Protein AF-A0A6P3XY26-F1 (afdb_monomer)

Secondary structure (DSSP, 8-state):
------------------TTHHHHHHHHHHHHHHHHHHHHHT-GGGT-GGG--HHHHHHHHHHHHHHTTS-HHHHHHHHHHHHHHHHHHHHHHHHHHHTT-S----

InterPro domains:
  IPR006578 MADF domain [PF10545] (36-98)
  IPR006578 MADF domain [PS51029] (35-106)
  IPR039353 Transcription factor Adf-1 [PTHR12243] (16-92)

Radius of gyration: 19.45 Å; Cα contacts (8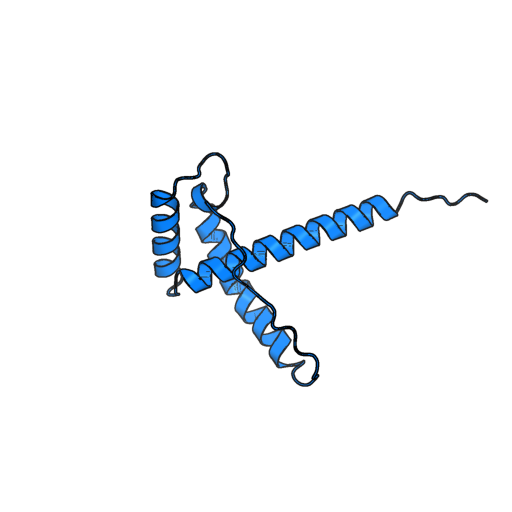 Å, |Δi|>4): 33; chains: 1; bounding box: 44×45×55 Å

pLDDT: mean 72.17, std 21.53, range [31.56, 95.88]

Structure (mmCIF, N/CA/C/O backbone):
data_AF-A0A6P3XY26-F1
#
_entry.id   AF-A0A6P3XY26-F1
#
loop_
_atom_site.group_PDB
_atom_site.id
_atom_site.type_symbol
_atom_site.label_atom_id
_atom_site.label_alt_id
_atom_site.label_comp_id
_atom_site.label_asym_id
_atom_site.label_entity_id
_atom_site.label_seq_id
_atom_site.pdbx_PDB_ins_code
_atom_site.Cartn_x
_atom_site.Cartn_y
_atom_site.Cartn_z
_atom_site.occupancy
_atom_site.B_iso_or_equiv
_atom_site.auth_seq_id
_atom_site.auth_comp_id
_atom_site.auth_asym_id
_atom_site.auth_atom_id
_atom_site.pdbx_PDB_model_num
ATOM 1 N N . MET A 1 1 ? -0.369 31.508 5.797 1.00 31.56 1 MET A N 1
ATOM 2 C CA . MET A 1 1 ? -0.597 30.814 4.514 1.00 31.56 1 MET A CA 1
ATOM 3 C C . MET A 1 1 ? 0.663 30.032 4.195 1.00 31.56 1 MET A C 1
ATOM 5 O O . MET A 1 1 ? 1.743 30.529 4.474 1.00 31.56 1 MET A O 1
ATOM 9 N N . SER A 1 2 ? 0.469 28.781 3.795 1.00 41.84 2 SER A N 1
ATOM 10 C CA . SER A 1 2 ? 1.417 27.664 3.734 1.00 41.84 2 SER A CA 1
ATOM 11 C C . SER A 1 2 ? 2.694 27.895 2.928 1.00 41.84 2 SER A C 1
ATOM 13 O O . SER A 1 2 ? 2.629 28.557 1.905 1.00 41.84 2 SER A O 1
ATOM 15 N N . GLU A 1 3 ? 3.784 27.233 3.340 1.00 34.34 3 GLU A N 1
ATOM 16 C CA . GLU A 1 3 ? 4.571 26.267 2.534 1.00 34.34 3 GLU A CA 1
ATOM 17 C C . GLU A 1 3 ? 5.708 25.703 3.414 1.00 34.34 3 GLU A C 1
ATOM 19 O O . GLU A 1 3 ? 6.603 26.417 3.847 1.00 34.34 3 GLU A O 1
ATOM 24 N N . HIS A 1 4 ? 5.550 24.504 3.983 1.00 38.91 4 HIS A N 1
ATOM 25 C CA . HIS A 1 4 ? 6.047 23.233 3.430 1.00 38.91 4 HIS A CA 1
ATOM 26 C C . HIS A 1 4 ? 7.510 23.281 2.955 1.00 38.91 4 HIS A C 1
ATOM 28 O O . HIS A 1 4 ? 7.775 23.588 1.803 1.00 38.91 4 HIS A O 1
ATOM 34 N N . ASN A 1 5 ? 8.440 22.899 3.838 1.00 38.59 5 ASN A N 1
ATOM 35 C CA . ASN A 1 5 ? 9.698 22.224 3.488 1.00 38.59 5 ASN A CA 1
ATOM 36 C C . ASN A 1 5 ? 10.306 21.566 4.741 1.00 38.59 5 ASN A C 1
ATOM 38 O O . ASN A 1 5 ? 11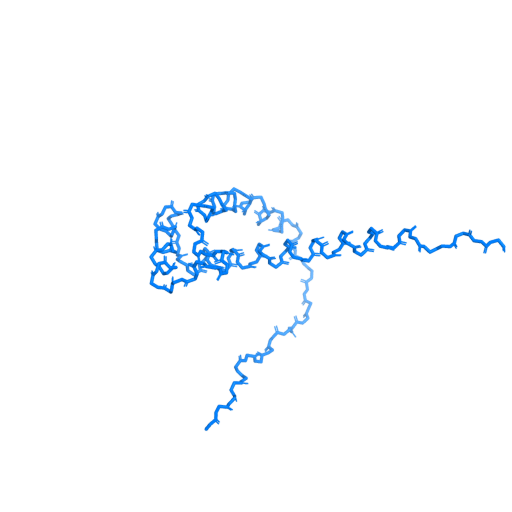.378 21.930 5.216 1.00 38.59 5 ASN A O 1
ATOM 42 N N . TYR A 1 6 ? 9.599 20.582 5.300 1.00 38.25 6 TYR A N 1
ATOM 43 C CA . TYR A 1 6 ? 10.234 19.610 6.188 1.00 38.25 6 TYR A CA 1
ATOM 44 C C . TYR A 1 6 ? 10.798 18.486 5.323 1.00 38.25 6 TYR A C 1
ATOM 46 O O . TYR A 1 6 ? 10.041 17.740 4.715 1.00 38.25 6 TYR A O 1
ATOM 54 N N . TYR A 1 7 ? 12.124 18.476 5.186 1.00 38.47 7 TYR A N 1
ATOM 55 C CA . TYR A 1 7 ? 13.044 17.347 5.390 1.00 38.47 7 TYR A CA 1
ATOM 56 C C . TYR A 1 7 ? 14.362 17.649 4.667 1.00 38.47 7 TYR A C 1
ATOM 58 O O . TYR A 1 7 ? 14.600 17.264 3.523 1.00 38.47 7 TYR A O 1
ATOM 66 N N . GLN A 1 8 ? 15.224 18.379 5.377 1.00 39.22 8 GLN A N 1
ATOM 67 C CA . GLN A 1 8 ? 16.639 18.509 5.063 1.00 39.22 8 GLN A CA 1
ATOM 68 C C . GLN A 1 8 ? 17.351 17.160 5.236 1.00 39.22 8 GLN A C 1
ATOM 70 O O . GLN A 1 8 ? 17.210 16.495 6.257 1.00 39.22 8 GLN A O 1
ATOM 75 N N . ASN A 1 9 ? 18.118 16.817 4.200 1.00 33.44 9 ASN A N 1
ATOM 76 C CA . ASN A 1 9 ? 19.449 16.212 4.207 1.00 33.44 9 ASN A CA 1
ATOM 77 C C . ASN A 1 9 ? 19.872 15.357 5.407 1.00 33.44 9 ASN A C 1
ATOM 79 O O . ASN A 1 9 ? 20.084 15.879 6.490 1.00 33.44 9 ASN A O 1
ATOM 83 N N . ASN A 1 10 ? 20.252 14.111 5.106 1.00 35.38 10 ASN A N 1
ATOM 84 C CA . ASN A 1 10 ? 21.500 13.521 5.595 1.00 35.38 10 ASN A CA 1
ATOM 85 C C . ASN A 1 10 ? 22.040 12.534 4.545 1.00 35.38 10 ASN A C 1
ATOM 87 O O . ASN A 1 10 ? 21.688 11.359 4.527 1.00 35.38 10 ASN A O 1
ATOM 91 N N . LYS A 1 11 ? 22.894 13.026 3.639 1.00 45.72 11 LYS A N 1
ATOM 92 C CA . LYS A 1 11 ? 23.813 12.198 2.847 1.00 45.72 11 LYS A CA 1
ATOM 93 C C . LYS A 1 11 ? 25.208 12.413 3.432 1.00 45.72 11 LYS A C 1
ATOM 95 O O . LYS A 1 11 ? 25.835 13.425 3.142 1.00 45.72 11 LYS A O 1
ATOM 100 N N . SER A 1 12 ? 25.650 11.484 4.276 1.00 49.66 12 SER A N 1
ATOM 101 C CA . SER A 1 12 ? 27.062 11.330 4.635 1.00 49.66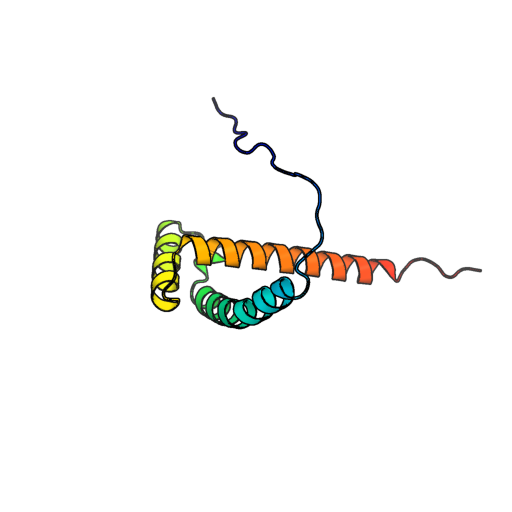 12 SER A CA 1
ATOM 102 C C . SER A 1 12 ? 27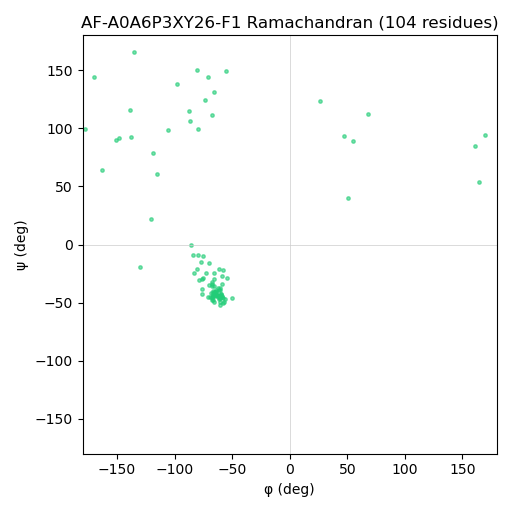.667 10.216 3.778 1.00 49.66 12 SER A C 1
ATOM 104 O O . SER A 1 12 ? 27.015 9.202 3.524 1.00 49.66 12 SER A O 1
ATOM 106 N N . SER A 1 13 ? 28.881 10.453 3.290 1.00 46.41 13 SER A N 1
ATOM 107 C CA . SER A 1 13 ? 29.681 9.562 2.446 1.00 46.41 13 SER A CA 1
ATOM 108 C C . SER A 1 13 ? 30.399 8.471 3.251 1.00 46.41 13 SER A C 1
ATOM 110 O O . SER A 1 13 ? 30.872 8.743 4.346 1.00 46.41 13 SER A O 1
ATOM 112 N N . HIS A 1 14 ? 30.605 7.325 2.584 1.00 37.88 14 HIS A N 1
ATOM 113 C CA . HIS A 1 14 ? 31.681 6.330 2.769 1.00 37.88 14 HIS A CA 1
ATOM 114 C C . HIS A 1 14 ? 31.709 5.497 4.070 1.00 37.88 14 HIS A C 1
ATOM 116 O O . HIS A 1 14 ? 32.082 5.987 5.127 1.00 37.88 14 HIS A O 1
ATOM 122 N N . ASN A 1 15 ? 31.456 4.186 3.973 1.00 36.97 15 ASN A N 1
ATOM 123 C CA . ASN A 1 15 ? 32.531 3.196 3.813 1.00 36.97 15 ASN A CA 1
ATOM 124 C C . ASN A 1 15 ? 31.982 1.797 3.490 1.00 36.97 15 ASN A C 1
ATOM 126 O O . ASN A 1 15 ? 30.904 1.410 3.929 1.00 36.97 15 ASN A O 1
ATOM 130 N N . SER A 1 16 ? 32.749 1.105 2.651 1.00 53.34 16 SER A N 1
ATOM 131 C CA . SER A 1 16 ? 32.626 -0.286 2.226 1.00 53.34 16 SER A CA 1
ATOM 132 C C . SER A 1 16 ? 33.058 -1.207 3.359 1.00 53.34 16 SER A C 1
ATOM 134 O O . SER A 1 16 ? 34.181 -1.053 3.814 1.00 53.34 16 SER A O 1
ATOM 136 N N . GLU A 1 17 ? 32.185 -2.129 3.760 1.00 46.62 17 GLU A N 1
ATOM 137 C CA . GLU A 1 17 ? 32.442 -3.398 4.463 1.00 46.62 17 GLU A CA 1
ATOM 138 C C . GLU A 1 17 ? 31.061 -3.909 4.898 1.00 46.62 17 GLU A C 1
ATOM 140 O O . GLU A 1 17 ? 30.535 -3.390 5.872 1.00 46.62 17 GLU A O 1
ATOM 145 N N . ASN A 1 18 ? 30.422 -4.775 4.089 1.00 40.69 18 ASN A N 1
ATOM 146 C CA . ASN A 1 18 ? 29.333 -5.723 4.434 1.00 40.69 18 ASN A CA 1
ATOM 147 C C . ASN A 1 18 ? 28.636 -6.237 3.150 1.00 40.69 18 ASN A C 1
ATOM 149 O O . ASN A 1 18 ? 27.417 -6.147 2.998 1.00 40.69 18 ASN A O 1
ATOM 153 N N . ASP A 1 19 ? 29.396 -6.776 2.190 1.00 44.78 19 ASP A N 1
ATOM 154 C CA . ASP A 1 19 ? 28.802 -7.390 0.988 1.00 44.78 19 ASP A CA 1
ATOM 155 C C . ASP A 1 19 ? 28.074 -8.721 1.294 1.00 44.78 19 ASP A C 1
ATOM 157 O O . ASP A 1 19 ? 27.227 -9.149 0.510 1.00 44.78 19 ASP A O 1
ATOM 161 N N . ASP A 1 20 ? 28.322 -9.331 2.461 1.00 44.47 20 ASP A N 1
ATOM 162 C CA . ASP A 1 20 ? 27.591 -10.511 2.959 1.00 44.47 20 ASP A CA 1
ATOM 163 C C . ASP A 1 20 ? 26.218 -10.158 3.576 1.00 44.47 20 ASP A C 1
ATOM 165 O O . ASP A 1 20 ? 25.257 -10.913 3.456 1.00 44.47 20 ASP A O 1
ATOM 169 N N . GLU A 1 21 ? 26.065 -8.967 4.166 1.00 49.00 21 GLU A N 1
ATOM 170 C CA . GLU A 1 21 ? 24.814 -8.546 4.829 1.00 49.00 21 GLU A CA 1
ATOM 171 C C . GLU A 1 21 ? 23.750 -8.050 3.825 1.00 49.00 21 GLU A C 1
ATOM 173 O O . GLU A 1 21 ? 22.544 -8.051 4.090 1.00 49.00 21 GLU A O 1
ATOM 178 N N . PHE A 1 22 ? 24.187 -7.649 2.627 1.00 48.09 22 PHE A N 1
ATOM 179 C CA . PHE A 1 22 ? 23.314 -7.124 1.576 1.00 48.09 22 PHE A CA 1
ATOM 180 C C . PHE A 1 22 ? 22.499 -8.217 0.861 1.00 48.09 22 PHE A C 1
ATOM 182 O O . PHE A 1 22 ? 21.388 -7.962 0.384 1.00 48.09 22 PHE A O 1
ATOM 189 N N . LEU A 1 23 ? 23.029 -9.442 0.787 1.00 45.84 23 LEU A N 1
ATOM 190 C CA . LEU A 1 23 ? 22.332 -10.601 0.218 1.00 45.84 23 LEU A CA 1
ATOM 191 C C . LEU A 1 23 ? 21.271 -11.149 1.177 1.00 45.84 23 LEU A C 1
ATOM 193 O O . LEU A 1 23 ? 20.165 -11.465 0.734 1.00 45.84 23 LEU A O 1
ATOM 197 N N . ASP A 1 24 ? 21.554 -11.158 2.479 1.00 47.66 24 ASP A N 1
ATOM 198 C CA . ASP A 1 24 ? 20.638 -11.671 3.502 1.00 47.66 24 ASP A CA 1
ATOM 199 C C . ASP A 1 24 ? 19.406 -10.764 3.679 1.00 47.66 24 ASP A C 1
ATOM 201 O O . ASP A 1 24 ? 18.268 -11.225 3.807 1.00 47.66 24 ASP A O 1
ATOM 205 N N . GLN A 1 25 ? 19.589 -9.447 3.534 1.00 49.78 25 GLN A N 1
ATOM 206 C CA . GLN A 1 25 ? 18.470 -8.511 3.420 1.00 49.78 25 GLN A CA 1
ATOM 207 C C . GLN A 1 25 ? 17.660 -8.716 2.140 1.00 49.78 25 GLN A C 1
ATOM 209 O O . GLN A 1 25 ? 16.469 -8.429 2.139 1.00 49.78 25 GLN A O 1
ATOM 214 N N . ARG A 1 26 ? 18.244 -9.180 1.033 1.00 54.44 26 ARG A N 1
ATOM 215 C CA . ARG A 1 26 ? 17.485 -9.373 -0.210 1.00 54.44 26 ARG A CA 1
ATOM 216 C C . ARG A 1 26 ? 16.605 -10.627 -0.142 1.00 54.44 26 ARG A C 1
ATOM 218 O O . ARG A 1 26 ? 15.440 -10.546 -0.508 1.00 54.44 26 ARG A O 1
ATOM 225 N N . ILE A 1 27 ? 17.133 -11.730 0.391 1.00 51.09 27 ILE A N 1
ATOM 226 C CA . ILE A 1 27 ? 16.444 -13.031 0.448 1.00 51.09 27 ILE A CA 1
ATOM 227 C C . ILE A 1 27 ? 15.285 -13.012 1.457 1.00 51.09 27 ILE A C 1
ATOM 229 O O . ILE A 1 27 ? 14.176 -13.405 1.111 1.00 51.09 27 ILE A O 1
ATOM 233 N N . ASN A 1 28 ? 15.488 -12.466 2.664 1.00 55.31 28 ASN A N 1
ATOM 234 C CA . ASN A 1 28 ? 14.418 -12.365 3.673 1.00 55.31 28 ASN A CA 1
ATOM 235 C C . ASN A 1 28 ? 13.280 -11.419 3.258 1.00 55.31 28 ASN A C 1
ATOM 237 O O . ASN A 1 28 ? 12.149 -11.528 3.729 1.00 55.31 28 ASN A O 1
ATOM 241 N N . ASN A 1 29 ? 13.575 -10.466 2.376 1.00 63.94 29 ASN A N 1
ATOM 242 C CA . ASN A 1 29 ? 12.588 -9.505 1.918 1.00 63.94 29 ASN A CA 1
ATOM 243 C C . ASN A 1 29 ? 11.703 -10.033 0.783 1.00 63.94 29 ASN A C 1
ATOM 245 O O . ASN A 1 29 ? 10.597 -9.525 0.638 1.00 63.94 29 ASN A O 1
ATOM 249 N N . ASP A 1 30 ? 12.147 -11.016 -0.005 1.00 76.38 30 ASP A N 1
ATOM 250 C CA . ASP A 1 30 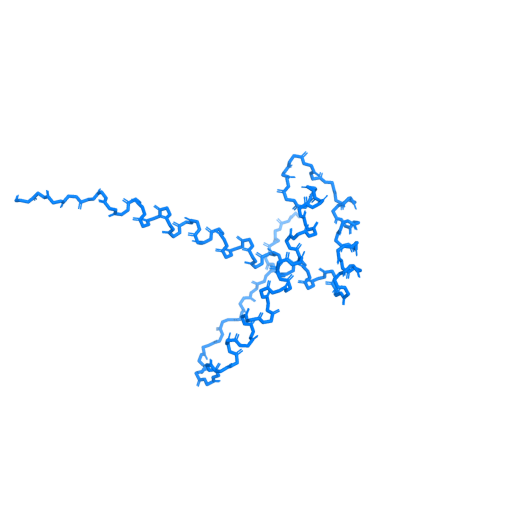? 11.368 -11.502 -1.150 1.00 76.38 30 ASP A CA 1
ATOM 251 C C . ASP A 1 30 ? 10.098 -12.239 -0.690 1.00 76.38 30 ASP A C 1
ATOM 253 O O . ASP A 1 30 ? 9.015 -11.976 -1.215 1.00 76.38 30 ASP A O 1
ATOM 257 N N . ASP A 1 31 ? 10.181 -13.076 0.349 1.00 85.25 31 ASP A N 1
ATOM 258 C CA . ASP A 1 31 ? 9.002 -13.748 0.917 1.00 85.25 31 ASP A CA 1
ATOM 259 C C . ASP A 1 31 ? 8.045 -12.744 1.574 1.00 85.25 31 ASP A C 1
ATOM 261 O O . ASP A 1 31 ? 6.836 -12.765 1.320 1.00 85.25 31 ASP A O 1
ATOM 265 N N . PHE A 1 32 ? 8.587 -11.797 2.348 1.00 88.69 32 PHE A N 1
ATOM 266 C CA . PHE A 1 32 ? 7.809 -10.710 2.941 1.00 88.69 32 PHE A CA 1
ATOM 267 C C . PHE A 1 32 ? 7.085 -9.880 1.870 1.00 88.69 32 PHE A C 1
ATOM 269 O O . PHE A 1 32 ? 5.891 -9.598 1.987 1.00 88.69 32 PHE A O 1
ATOM 276 N N . ASP A 1 33 ? 7.785 -9.522 0.795 1.00 90.69 33 ASP A N 1
ATOM 277 C CA . ASP A 1 33 ? 7.246 -8.737 -0.312 1.00 90.69 33 ASP A CA 1
ATOM 278 C C . ASP A 1 33 ? 6.159 -9.477 -1.073 1.00 90.69 33 ASP A C 1
ATOM 280 O O . ASP A 1 33 ? 5.149 -8.877 -1.449 1.00 90.69 33 ASP A O 1
ATOM 284 N N . MET A 1 34 ? 6.343 -10.774 -1.300 1.00 91.19 34 MET A N 1
ATOM 285 C CA . MET A 1 34 ? 5.374 -11.601 -2.007 1.00 91.19 34 MET A CA 1
ATOM 286 C C . MET A 1 34 ? 4.073 -11.723 -1.218 1.00 91.19 34 MET A C 1
ATOM 288 O O . MET A 1 34 ? 2.991 -11.555 -1.798 1.00 91.19 34 MET A O 1
ATOM 292 N N . VAL A 1 35 ? 4.154 -11.936 0.099 1.00 92.94 35 VAL A N 1
ATOM 293 C CA . VAL A 1 35 ? 2.968 -11.952 0.966 1.00 92.94 35 VAL A CA 1
ATOM 294 C C . VAL A 1 35 ? 2.330 -10.561 1.002 1.00 92.94 35 VAL A C 1
ATOM 296 O O . VAL A 1 35 ? 1.146 -10.430 0.686 1.00 92.94 35 VAL A O 1
ATOM 299 N N . LEU A 1 36 ? 3.110 -9.503 1.241 1.00 94.31 36 LEU A N 1
ATOM 300 C CA . LEU A 1 36 ? 2.619 -8.122 1.283 1.00 94.31 36 LEU A CA 1
ATOM 301 C C . LEU A 1 36 ? 1.893 -7.719 -0.011 1.00 94.31 36 LEU A C 1
ATOM 303 O O . LEU A 1 36 ? 0.791 -7.169 0.028 1.00 94.31 36 LEU A O 1
ATOM 307 N N . LEU A 1 37 ? 2.473 -8.014 -1.177 1.00 93.38 37 LEU A N 1
ATOM 308 C CA . LEU A 1 37 ? 1.858 -7.731 -2.476 1.00 93.38 37 LEU A CA 1
ATOM 309 C C . LEU A 1 37 ? 0.585 -8.551 -2.698 1.00 93.38 37 LEU A C 1
ATOM 311 O O . LEU A 1 37 ? -0.364 -8.049 -3.306 1.00 93.38 37 LEU A O 1
ATOM 315 N N . THR A 1 38 ? 0.549 -9.794 -2.221 1.00 93.88 38 THR A N 1
ATOM 316 C CA . THR A 1 38 ? -0.637 -10.657 -2.309 1.00 93.88 38 THR A CA 1
ATOM 3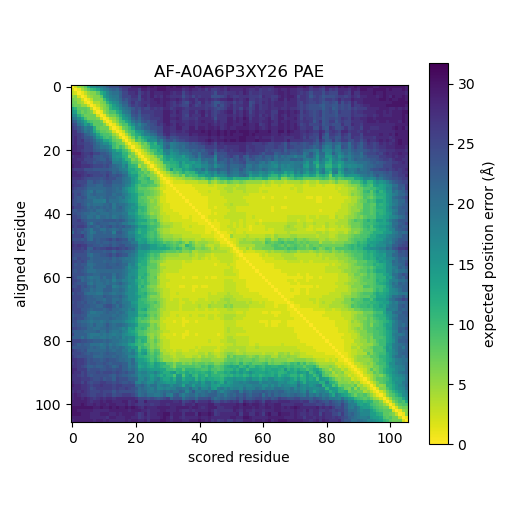17 C C . THR A 1 38 ? -1.787 -10.099 -1.480 1.00 93.88 38 THR A C 1
ATOM 319 O O . THR A 1 38 ? -2.917 -10.048 -1.966 1.00 93.88 38 THR A O 1
ATOM 322 N N . LEU A 1 39 ? -1.505 -9.597 -0.278 1.00 94.44 39 LEU A N 1
ATOM 323 C CA . LEU A 1 39 ? -2.507 -8.950 0.562 1.00 94.44 39 LEU A CA 1
ATOM 324 C C . LEU A 1 39 ? -2.986 -7.629 -0.044 1.00 94.44 39 LEU A C 1
ATOM 326 O O . LEU A 1 39 ? -4.186 -7.425 -0.203 1.00 94.44 39 LEU A O 1
ATOM 330 N N . ILE A 1 40 ? -2.075 -6.762 -0.493 1.00 93.88 40 ILE A N 1
ATOM 331 C CA . ILE A 1 40 ? -2.429 -5.462 -1.091 1.00 93.88 40 ILE A CA 1
ATOM 332 C C . ILE A 1 40 ? -3.324 -5.615 -2.328 1.00 93.88 40 ILE A C 1
ATOM 334 O O . ILE A 1 40 ? -4.214 -4.790 -2.540 1.00 93.88 40 ILE A O 1
ATOM 338 N N . LYS A 1 41 ? -3.147 -6.674 -3.130 1.00 92.81 41 LYS A N 1
ATOM 339 C CA . LYS A 1 41 ? -4.021 -6.965 -4.283 1.00 92.81 41 LYS A CA 1
ATOM 340 C C . LYS A 1 41 ? -5.494 -7.145 -3.896 1.00 92.81 41 LYS A C 1
ATOM 342 O O . LYS A 1 41 ? -6.361 -6.867 -4.719 1.00 92.81 41 LYS A O 1
ATOM 347 N N . GLN A 1 42 ? -5.783 -7.565 -2.665 1.00 93.44 42 GLN A N 1
ATOM 348 C CA . GLN A 1 42 ? -7.150 -7.717 -2.153 1.00 93.44 42 GLN A CA 1
ATOM 349 C C . GLN A 1 42 ? -7.793 -6.373 -1.779 1.00 93.44 42 GLN A C 1
ATOM 351 O O . GLN A 1 42 ? -9.015 -6.280 -1.670 1.00 93.44 42 GLN A O 1
ATOM 356 N N . TYR A 1 43 ? -6.991 -5.308 -1.657 1.00 92.81 43 TYR A N 1
ATOM 357 C CA . TYR A 1 43 ? -7.428 -3.971 -1.261 1.00 92.81 43 TYR A CA 1
ATOM 358 C C . TYR A 1 43 ? -7.160 -2.934 -2.369 1.00 92.81 43 TYR A C 1
ATOM 360 O O . TYR A 1 43 ? -6.225 -2.134 -2.268 1.00 92.81 43 TYR A O 1
ATOM 368 N N . PRO A 1 44 ? -8.007 -2.862 -3.420 1.00 90.19 44 PRO A N 1
ATOM 369 C CA . PRO A 1 44 ? -7.851 -1.894 -4.507 1.00 90.19 44 PRO A CA 1
ATOM 370 C C . PRO A 1 44 ? -7.755 -0.436 -4.054 1.00 90.19 44 PRO A C 1
ATOM 372 O O . PRO A 1 44 ? -7.089 0.356 -4.709 1.00 90.19 44 PRO A O 1
ATOM 375 N N . CYS A 1 45 ? -8.362 -0.073 -2.919 1.00 90.94 45 CYS A N 1
ATOM 376 C CA . CYS A 1 45 ? -8.275 1.275 -2.349 1.00 90.94 45 CYS A CA 1
ATOM 377 C C . CYS A 1 45 ? -6.835 1.740 -2.061 1.00 90.94 45 CYS A C 1
ATOM 379 O O . CYS A 1 45 ? -6.601 2.943 -1.998 1.00 90.94 45 CYS A O 1
ATOM 381 N N . ILE A 1 46 ? -5.875 0.817 -1.917 1.00 90.75 46 ILE A N 1
ATOM 382 C CA . ILE A 1 46 ? -4.460 1.125 -1.663 1.00 90.75 46 ILE A CA 1
ATOM 383 C C . ILE A 1 46 ? -3.736 1.604 -2.931 1.00 90.75 46 ILE A C 1
ATOM 385 O O . ILE A 1 46 ? -2.763 2.355 -2.843 1.00 90.75 46 ILE A O 1
ATOM 389 N N . TYR A 1 47 ? -4.152 1.152 -4.118 1.00 88.69 47 TYR A N 1
ATOM 390 C CA . TYR A 1 47 ? -3.389 1.366 -5.352 1.00 88.69 47 TYR A CA 1
ATOM 391 C C . TYR A 1 47 ? -4.177 1.936 -6.526 1.00 88.69 47 TYR A C 1
ATOM 393 O O . TYR A 1 47 ? -3.551 2.448 -7.456 1.00 88.69 47 TYR A O 1
ATOM 401 N N . ASP A 1 48 ? -5.502 1.824 -6.508 1.00 87.06 48 ASP A N 1
ATOM 402 C CA . ASP A 1 48 ? -6.386 2.323 -7.552 1.00 87.06 48 ASP A CA 1
ATOM 403 C C . ASP A 1 48 ? -6.744 3.790 -7.260 1.00 87.06 48 ASP A C 1
ATOM 405 O O . ASP A 1 48 ? -7.426 4.066 -6.264 1.00 87.06 48 ASP A O 1
ATOM 409 N N . PRO A 1 49 ? -6.322 4.742 -8.115 1.00 82.88 49 PRO A N 1
ATOM 410 C CA . PRO A 1 49 ? -6.612 6.159 -7.918 1.00 82.88 49 PRO A CA 1
ATOM 411 C C . PRO A 1 49 ? -8.116 6.470 -7.929 1.00 82.88 49 PRO A C 1
ATOM 413 O O . PRO A 1 49 ? -8.530 7.476 -7.360 1.00 82.88 49 PRO A O 1
ATOM 416 N N . ASN A 1 50 ? -8.949 5.605 -8.518 1.00 83.75 50 ASN A N 1
ATOM 417 C CA . ASN A 1 50 ? -10.398 5.806 -8.595 1.00 83.75 50 ASN A CA 1
ATOM 418 C C . ASN A 1 50 ? -11.145 5.331 -7.339 1.00 83.75 50 ASN A C 1
ATOM 420 O O . ASN A 1 50 ? -12.344 5.569 -7.207 1.00 83.75 50 ASN A O 1
ATOM 424 N N . LYS A 1 51 ? -10.464 4.632 -6.421 1.00 80.44 51 LYS A N 1
ATOM 425 C CA . LYS A 1 51 ? -11.061 4.026 -5.216 1.00 80.44 51 LYS A CA 1
ATOM 426 C C . LYS A 1 51 ? -10.447 4.559 -3.922 1.00 80.44 51 LYS A C 1
ATOM 428 O O . LYS A 1 51 ? -10.523 3.898 -2.884 1.00 80.44 51 LYS A O 1
ATOM 433 N N . LEU A 1 52 ? -9.846 5.746 -3.979 1.00 81.12 52 LEU A N 1
ATOM 434 C CA . LEU A 1 52 ? -9.207 6.384 -2.834 1.00 81.12 52 LEU A CA 1
ATOM 435 C C . LEU A 1 52 ? -10.257 6.789 -1.795 1.00 81.12 52 LEU A C 1
ATOM 437 O O . LEU A 1 52 ? -11.062 7.694 -2.002 1.00 81.12 52 LEU A O 1
ATOM 441 N N . ASN A 1 53 ? -10.232 6.111 -0.654 1.00 89.88 53 ASN A N 1
ATOM 442 C CA . ASN A 1 53 ? -11.000 6.467 0.530 1.00 89.88 53 ASN A CA 1
ATOM 443 C C . ASN A 1 53 ? -10.092 6.263 1.746 1.00 89.88 53 ASN A C 1
ATOM 445 O O . ASN A 1 53 ? -9.676 5.138 2.014 1.00 89.88 53 ASN A O 1
ATOM 449 N N . GLN A 1 54 ? -9.779 7.349 2.458 1.00 88.31 54 GLN A N 1
ATOM 450 C CA . GLN A 1 54 ? -8.788 7.350 3.539 1.00 88.31 54 GLN A CA 1
ATOM 451 C C . GLN A 1 54 ? -9.149 6.400 4.686 1.00 88.31 54 GLN A C 1
ATOM 453 O O . GLN A 1 54 ? -8.284 5.682 5.179 1.00 88.31 54 GLN A O 1
ATOM 458 N N . GLU A 1 55 ? -10.425 6.315 5.063 1.00 91.12 55 GLU A N 1
ATOM 459 C CA . GLU A 1 55 ? -10.872 5.399 6.118 1.00 91.12 55 GLU A CA 1
ATOM 460 C C . GLU A 1 55 ? -10.669 3.939 5.703 1.00 91.12 55 GLU A C 1
ATOM 462 O O . GLU A 1 55 ? -10.128 3.135 6.463 1.00 91.12 55 GLU A O 1
ATOM 467 N N . LYS A 1 56 ? -11.027 3.604 4.457 1.00 90.12 56 LYS A N 1
ATOM 468 C CA . LYS A 1 56 ? -10.832 2.254 3.906 1.00 90.12 56 LYS A CA 1
ATOM 469 C C . LYS A 1 56 ? -9.359 1.907 3.725 1.00 90.12 56 LYS A C 1
ATOM 471 O O . LYS A 1 56 ? -8.997 0.747 3.877 1.00 90.12 56 LYS A O 1
ATOM 476 N N . ILE A 1 57 ? -8.522 2.887 3.391 1.00 91.81 57 ILE A N 1
ATOM 477 C CA . ILE A 1 57 ? -7.071 2.714 3.272 1.00 9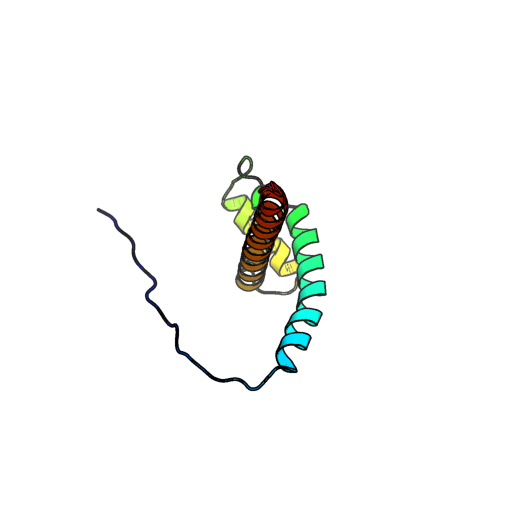1.81 57 ILE A CA 1
ATOM 478 C C . ILE A 1 57 ? -6.467 2.420 4.646 1.00 91.81 57 ILE A C 1
ATOM 480 O O . ILE A 1 57 ? -5.718 1.456 4.782 1.00 91.81 57 ILE A O 1
ATOM 484 N N . ASN A 1 58 ? -6.826 3.196 5.670 1.00 93.06 58 ASN A N 1
ATOM 485 C CA . ASN A 1 58 ? -6.343 2.981 7.035 1.00 93.06 58 ASN A CA 1
ATOM 486 C C . ASN A 1 58 ? -6.774 1.612 7.571 1.00 93.06 58 ASN A C 1
ATOM 488 O O . ASN A 1 58 ? -5.957 0.884 8.130 1.00 93.06 58 ASN A O 1
ATOM 492 N N . LEU A 1 59 ? -8.035 1.228 7.348 1.00 94.69 59 LEU A N 1
ATOM 493 C CA . LEU A 1 59 ? -8.535 -0.091 7.731 1.00 94.69 59 LEU A CA 1
ATOM 494 C C . LEU A 1 59 ? -7.799 -1.218 6.995 1.00 94.69 59 LEU A C 1
ATOM 496 O O . LEU A 1 59 ? -7.387 -2.187 7.624 1.00 94.69 59 LEU A O 1
ATOM 500 N N . ALA A 1 60 ? -7.585 -1.077 5.685 1.00 95.00 60 ALA A N 1
ATOM 501 C CA . ALA A 1 60 ? -6.853 -2.064 4.897 1.00 95.00 60 ALA A CA 1
ATOM 502 C C . ALA A 1 60 ? -5.413 -2.241 5.401 1.00 95.00 60 ALA A C 1
ATOM 504 O O . ALA A 1 60 ? -4.960 -3.369 5.572 1.00 95.00 60 ALA A O 1
ATOM 505 N N . TRP A 1 61 ? -4.711 -1.147 5.707 1.00 95.50 61 TRP A N 1
ATOM 506 C CA . TRP A 1 61 ? -3.363 -1.220 6.272 1.00 95.50 61 TRP A CA 1
ATOM 507 C C . TRP A 1 61 ? -3.328 -1.871 7.653 1.00 95.50 61 TRP A C 1
ATOM 509 O O . TRP A 1 61 ? -2.426 -2.664 7.911 1.00 95.50 61 TRP A O 1
ATOM 519 N N . ASN A 1 62 ? -4.310 -1.589 8.512 1.00 95.88 62 ASN A N 1
ATOM 520 C CA . ASN A 1 62 ? -4.435 -2.273 9.798 1.00 95.88 62 ASN A CA 1
ATOM 521 C C . ASN A 1 62 ? -4.639 -3.782 9.606 1.00 95.88 62 ASN A C 1
ATOM 523 O O . ASN A 1 62 ? -3.922 -4.568 10.219 1.00 95.88 62 ASN A O 1
ATOM 527 N N . ASN A 1 63 ? -5.539 -4.199 8.714 1.00 94.94 63 ASN A N 1
ATOM 528 C CA . ASN A 1 63 ? -5.768 -5.621 8.442 1.00 94.94 63 ASN A CA 1
ATOM 529 C C . ASN A 1 63 ? -4.503 -6.318 7.921 1.00 94.94 63 ASN A C 1
ATOM 531 O O . ASN A 1 63 ? -4.130 -7.371 8.427 1.00 94.94 63 ASN A O 1
ATOM 535 N N . ILE A 1 64 ? -3.802 -5.696 6.968 1.00 94.69 64 ILE A N 1
ATOM 536 C CA . ILE A 1 64 ? -2.533 -6.213 6.435 1.00 94.69 64 ILE A CA 1
ATOM 537 C C . ILE A 1 64 ? -1.493 -6.345 7.550 1.00 94.69 64 ILE A C 1
ATOM 539 O O . ILE A 1 64 ? -0.797 -7.348 7.614 1.00 94.69 64 ILE A O 1
ATOM 543 N N . SER A 1 65 ? -1.397 -5.358 8.443 1.00 94.69 65 SER A N 1
ATOM 544 C CA . SER A 1 65 ? -0.442 -5.385 9.556 1.00 94.69 65 SER A CA 1
ATOM 545 C C . SER A 1 65 ? -0.689 -6.557 10.512 1.00 94.69 65 SER A C 1
ATOM 547 O O . SER A 1 65 ? 0.253 -7.227 10.928 1.00 94.69 65 SER A O 1
ATOM 549 N N . VAL A 1 66 ? -1.962 -6.868 10.781 1.00 95.31 66 VAL A N 1
ATOM 550 C CA . VAL A 1 66 ? -2.366 -8.012 11.606 1.00 95.31 66 VAL A CA 1
ATOM 551 C C . VAL A 1 66 ? -2.036 -9.332 10.913 1.00 95.31 66 VAL A C 1
ATOM 553 O O . VAL A 1 66 ? -1.477 -10.220 11.547 1.00 95.31 66 VAL A O 1
ATOM 556 N N . GLU A 1 67 ? -2.329 -9.460 9.617 1.00 92.62 67 GLU A N 1
ATOM 557 C CA . GLU A 1 67 ? -2.029 -10.680 8.855 1.00 92.62 67 GLU A CA 1
ATOM 558 C C . GLU A 1 67 ? -0.524 -10.919 8.671 1.00 92.62 67 GLU A C 1
ATOM 560 O O . GLU A 1 67 ? -0.072 -12.060 8.719 1.00 92.62 67 GLU A O 1
ATOM 565 N N . MET A 1 68 ? 0.261 -9.852 8.510 1.00 89.75 68 MET A N 1
ATOM 566 C CA . MET A 1 68 ? 1.724 -9.915 8.402 1.00 89.75 68 MET A CA 1
ATOM 567 C C . MET A 1 68 ? 2.418 -10.060 9.764 1.00 89.75 68 MET A C 1
ATOM 569 O O . MET A 1 68 ? 3.628 -10.264 9.799 1.00 89.75 68 MET A O 1
ATOM 573 N N . ASN A 1 69 ? 1.678 -9.926 10.872 1.00 92.62 69 ASN A N 1
ATOM 574 C CA . ASN A 1 69 ? 2.216 -9.816 12.229 1.00 92.62 69 ASN A CA 1
ATOM 575 C C . ASN A 1 69 ? 3.320 -8.744 12.349 1.00 92.62 69 ASN A C 1
ATOM 577 O O . ASN A 1 69 ? 4.331 -8.928 13.023 1.00 92.62 69 ASN A O 1
ATOM 581 N N . GLU A 1 70 ? 3.119 -7.614 11.674 1.00 92.38 70 GLU A N 1
ATOM 582 C CA . GLU A 1 70 ? 4.091 -6.528 11.578 1.00 92.38 70 GLU A CA 1
ATOM 583 C C . GLU A 1 70 ? 3.438 -5.167 11.775 1.00 92.38 70 GLU A C 1
ATOM 585 O O . GLU A 1 70 ? 2.220 -5.016 11.719 1.00 92.38 70 GLU A O 1
ATOM 590 N N . LYS A 1 71 ? 4.243 -4.125 11.995 1.00 93.81 71 LYS A N 1
ATOM 591 C CA . LYS A 1 71 ? 3.695 -2.767 12.137 1.00 93.81 71 LYS A CA 1
ATOM 592 C C . LYS A 1 71 ? 3.189 -2.231 10.797 1.00 93.81 71 LYS A C 1
ATOM 594 O O . LYS A 1 71 ? 3.833 -2.390 9.758 1.00 93.81 71 LYS A O 1
ATOM 599 N N . VAL A 1 72 ? 2.091 -1.472 10.846 1.00 94.44 72 VAL A N 1
ATOM 600 C CA . VAL A 1 72 ? 1.536 -0.748 9.686 1.00 94.44 72 VAL A CA 1
ATOM 601 C C . VAL A 1 72 ? 2.610 0.071 8.964 1.00 94.44 72 VAL A C 1
ATOM 603 O O . VAL A 1 72 ? 2.728 0.003 7.742 1.00 94.44 72 VAL A O 1
ATOM 606 N N . GLU A 1 73 ? 3.432 0.805 9.717 1.00 93.88 73 GLU A N 1
ATOM 607 C CA . GLU A 1 73 ? 4.494 1.656 9.169 1.00 93.88 73 GLU A CA 1
ATOM 608 C C . GLU A 1 73 ? 5.533 0.863 8.362 1.00 93.88 73 GLU A C 1
ATOM 610 O O . GLU A 1 73 ? 5.988 1.335 7.319 1.00 93.88 73 GLU A O 1
ATOM 615 N N . GLN A 1 74 ? 5.867 -0.358 8.799 1.00 91.62 74 GLN A N 1
ATOM 616 C CA . GLN A 1 74 ? 6.818 -1.234 8.106 1.00 91.62 74 GLN A CA 1
ATOM 617 C C . GLN A 1 74 ? 6.234 -1.731 6.781 1.00 91.62 74 GLN A C 1
ATOM 619 O O . GLN A 1 74 ? 6.881 -1.635 5.736 1.00 91.62 74 GLN A O 1
ATOM 624 N N . CYS A 1 75 ? 4.968 -2.160 6.793 1.00 92.94 75 CYS A N 1
ATOM 625 C CA . CYS A 1 75 ? 4.248 -2.575 5.587 1.00 92.94 75 CYS A CA 1
ATOM 626 C C . CYS A 1 75 ? 4.156 -1.427 4.563 1.00 92.94 75 CYS A C 1
ATOM 628 O O . CYS A 1 75 ? 4.389 -1.618 3.366 1.00 92.94 75 CYS A O 1
ATOM 630 N N . GLN A 1 76 ? 3.864 -0.211 5.033 1.00 93.94 76 GLN A N 1
ATOM 631 C CA . GLN A 1 76 ? 3.770 0.981 4.190 1.00 93.94 76 GLN A CA 1
ATOM 632 C C . GLN A 1 76 ? 5.124 1.398 3.602 1.00 93.94 76 GLN A C 1
ATOM 634 O O . GLN A 1 76 ? 5.205 1.692 2.404 1.00 93.94 76 GLN A O 1
ATOM 639 N N . ASP A 1 77 ? 6.189 1.432 4.411 1.00 92.38 77 ASP A N 1
ATOM 640 C CA . ASP A 1 77 ? 7.537 1.764 3.938 1.00 92.38 77 ASP A CA 1
ATOM 641 C C . ASP A 1 77 ? 8.029 0.747 2.905 1.00 92.38 77 ASP A C 1
ATOM 643 O O . ASP A 1 77 ? 8.506 1.137 1.833 1.00 92.38 77 ASP A O 1
ATOM 647 N N . ARG A 1 78 ? 7.832 -0.549 3.172 1.00 92.12 78 ARG A N 1
ATOM 648 C CA . ARG A 1 78 ? 8.206 -1.609 2.236 1.00 92.12 78 ARG A CA 1
ATOM 649 C C . ARG A 1 78 ? 7.467 -1.477 0.911 1.00 92.12 78 ARG A C 1
ATOM 651 O O . ARG A 1 78 ? 8.096 -1.431 -0.148 1.00 92.12 78 ARG A O 1
ATOM 658 N N . TYR A 1 79 ? 6.146 -1.319 0.947 1.00 92.56 79 TYR A N 1
ATOM 659 C CA . TYR A 1 79 ? 5.355 -1.159 -0.271 1.00 92.56 79 TYR A CA 1
ATOM 660 C C . TYR A 1 79 ? 5.732 0.102 -1.064 1.00 92.56 79 TYR A C 1
ATOM 662 O O . TYR A 1 79 ? 5.795 0.084 -2.299 1.00 92.56 79 TYR A O 1
ATOM 670 N N . ARG A 1 80 ? 6.050 1.201 -0.372 1.00 90.62 80 ARG A N 1
ATOM 671 C CA . ARG A 1 80 ? 6.571 2.418 -1.004 1.00 90.62 80 ARG A CA 1
ATOM 672 C C . ARG A 1 80 ? 7.895 2.148 -1.722 1.00 90.62 80 ARG A C 1
ATOM 674 O O . ARG A 1 80 ? 8.043 2.561 -2.875 1.00 90.62 80 ARG A O 1
ATOM 681 N N . LYS A 1 81 ? 8.835 1.443 -1.084 1.00 88.56 81 LYS A N 1
ATOM 682 C CA . LYS A 1 81 ? 10.116 1.046 -1.695 1.00 88.56 81 LYS A CA 1
ATOM 683 C C . LYS A 1 81 ? 9.900 0.156 -2.922 1.00 88.56 81 LYS A C 1
ATOM 685 O O . LYS A 1 81 ? 10.484 0.439 -3.968 1.00 88.56 81 LYS A O 1
ATOM 690 N N . LEU A 1 82 ? 8.997 -0.825 -2.844 1.00 88.25 82 LEU A N 1
ATOM 691 C CA . LEU A 1 82 ? 8.617 -1.680 -3.976 1.00 88.25 82 LEU A CA 1
ATOM 692 C C . LEU A 1 82 ? 8.110 -0.858 -5.165 1.00 88.25 82 LEU A C 1
ATOM 694 O O . LEU A 1 82 ? 8.607 -0.998 -6.283 1.00 88.25 82 LEU A O 1
ATOM 698 N N . ARG A 1 83 ? 7.176 0.072 -4.935 1.00 87.88 83 ARG A N 1
ATOM 699 C CA . ARG A 1 83 ? 6.673 0.959 -5.997 1.00 87.88 83 ARG A CA 1
ATOM 700 C C . ARG A 1 83 ? 7.777 1.784 -6.643 1.00 87.88 83 ARG A C 1
ATOM 702 O O . ARG A 1 83 ? 7.812 1.904 -7.869 1.00 87.88 83 ARG A O 1
ATOM 709 N N . GLN A 1 84 ? 8.673 2.353 -5.840 1.00 85.81 84 GLN A N 1
ATOM 710 C CA . GLN A 1 84 ? 9.798 3.136 -6.349 1.00 85.81 84 GLN A CA 1
ATOM 711 C C . GLN A 1 84 ? 10.750 2.277 -7.186 1.00 85.81 84 GLN A C 1
ATOM 713 O O . GLN A 1 84 ? 11.170 2.709 -8.260 1.00 85.81 84 GLN A O 1
ATOM 718 N N . TYR A 1 85 ? 11.060 1.064 -6.722 1.00 82.31 85 TYR A N 1
ATOM 719 C CA . TYR A 1 85 ? 11.907 0.115 -7.436 1.00 82.31 85 TYR A CA 1
ATOM 720 C C . TYR A 1 85 ? 11.310 -0.256 -8.798 1.00 82.31 85 TYR A C 1
ATOM 722 O O . TYR A 1 85 ? 11.962 -0.058 -9.823 1.00 82.31 85 TYR A O 1
ATOM 730 N N . PHE A 1 86 ? 10.044 -0.684 -8.839 1.00 79.44 86 PHE A N 1
ATOM 731 C CA . PHE A 1 86 ? 9.392 -1.072 -10.094 1.00 79.44 86 PHE A CA 1
ATOM 732 C C . PHE A 1 86 ? 9.173 0.102 -11.052 1.00 79.44 86 PHE A C 1
ATOM 734 O O . PHE A 1 86 ? 9.269 -0.079 -12.264 1.00 79.44 86 PHE A O 1
ATOM 741 N N . SER A 1 87 ? 8.944 1.315 -10.542 1.00 76.88 87 SER A N 1
ATOM 742 C CA . SER A 1 87 ? 8.843 2.516 -11.384 1.00 76.88 87 SER A CA 1
ATOM 743 C C . SER A 1 87 ? 10.180 2.837 -12.060 1.00 76.88 87 SER A C 1
ATOM 745 O O . SER A 1 87 ? 10.224 3.115 -13.257 1.00 76.88 87 SER A O 1
ATOM 747 N N . LYS A 1 88 ? 11.292 2.742 -11.317 1.00 72.62 88 LYS A N 1
ATOM 748 C CA . LYS A 1 88 ? 12.644 2.925 -11.868 1.00 72.62 88 LYS A CA 1
ATOM 749 C C . LYS A 1 88 ? 13.013 1.816 -12.849 1.00 72.62 88 LYS A C 1
ATOM 751 O O . LYS A 1 88 ? 13.580 2.111 -13.897 1.00 72.62 88 LYS A O 1
ATOM 756 N N . GLU A 1 89 ? 12.674 0.567 -12.538 1.00 72.50 89 GLU A N 1
ATOM 757 C CA . GLU A 1 89 ? 12.919 -0.579 -13.419 1.00 72.50 89 GLU A CA 1
ATOM 758 C C . GLU A 1 89 ? 12.134 -0.457 -14.729 1.00 72.50 89 GLU A C 1
ATOM 760 O O . GLU A 1 89 ? 12.700 -0.659 -15.803 1.00 72.50 89 GLU A O 1
ATOM 765 N N . ARG A 1 90 ? 10.857 -0.056 -14.662 1.00 69.25 90 ARG A N 1
ATOM 766 C CA . ARG A 1 90 ? 10.039 0.235 -15.844 1.00 69.25 90 ARG A CA 1
ATOM 767 C C . ARG A 1 90 ? 10.687 1.319 -16.704 1.00 69.25 90 ARG A C 1
ATOM 769 O O . ARG A 1 90 ? 10.906 1.086 -17.888 1.00 69.25 90 ARG A O 1
ATOM 776 N N . ASN A 1 91 ? 11.069 2.445 -16.103 1.00 66.19 91 ASN A N 1
ATOM 777 C CA . ASN A 1 91 ? 11.729 3.531 -16.828 1.00 66.19 91 ASN A CA 1
ATOM 778 C C . ASN A 1 91 ? 13.052 3.062 -17.451 1.00 66.19 91 ASN A C 1
ATOM 780 O O . ASN A 1 91 ? 13.311 3.345 -18.615 1.00 66.19 91 ASN A O 1
ATOM 784 N N . ARG A 1 92 ? 13.874 2.287 -16.727 1.00 67.69 92 ARG A N 1
ATOM 785 C CA . ARG A 1 92 ? 15.129 1.731 -17.260 1.00 67.69 92 ARG A CA 1
ATOM 786 C C . ARG A 1 92 ? 14.880 0.863 -18.493 1.00 67.69 92 ARG A C 1
ATOM 788 O O . ARG A 1 92 ? 15.589 1.007 -19.484 1.00 67.69 92 ARG A O 1
ATOM 795 N N . ARG A 1 93 ? 13.870 -0.010 -18.454 1.00 67.69 93 ARG A N 1
ATOM 796 C CA . ARG A 1 93 ? 13.492 -0.856 -19.598 1.00 67.69 93 ARG A CA 1
ATOM 797 C C . ARG A 1 93 ? 12.979 -0.030 -20.775 1.00 67.69 93 ARG A C 1
ATOM 799 O O . ARG A 1 93 ? 13.360 -0.316 -21.905 1.00 67.69 93 ARG A O 1
ATOM 806 N N . GLU A 1 94 ? 12.183 1.006 -20.522 1.00 62.50 94 GLU A N 1
ATOM 807 C CA . GLU A 1 94 ? 11.701 1.927 -21.559 1.00 62.50 94 GLU A CA 1
ATOM 808 C C . GLU A 1 94 ? 12.861 2.716 -22.205 1.00 62.50 94 GLU A C 1
ATOM 810 O O . GLU A 1 94 ? 12.923 2.813 -23.430 1.00 62.50 94 GLU A O 1
ATOM 815 N N . PHE A 1 95 ? 13.840 3.187 -21.423 1.00 58.00 95 PHE A N 1
ATOM 816 C CA . PHE A 1 95 ? 15.042 3.860 -21.939 1.00 58.00 95 PHE A CA 1
ATOM 817 C C . PHE A 1 95 ? 15.950 2.927 -22.751 1.00 58.00 95 PHE A C 1
ATOM 819 O O . PHE A 1 95 ? 16.435 3.319 -23.813 1.00 58.00 95 PHE A O 1
ATOM 826 N N . VAL A 1 96 ? 16.169 1.690 -22.295 1.00 60.44 96 VAL A N 1
ATOM 827 C CA . VAL A 1 96 ? 16.958 0.693 -23.041 1.00 60.44 96 VAL A CA 1
ATOM 828 C C . VAL A 1 96 ? 16.240 0.286 -24.334 1.00 60.44 96 VAL A C 1
ATOM 830 O O . VAL A 1 96 ? 16.878 0.194 -25.381 1.00 60.44 96 VAL A O 1
ATOM 833 N N . ALA A 1 97 ? 14.914 0.126 -24.304 1.00 59.25 97 ALA A N 1
ATOM 834 C CA . ALA A 1 97 ? 14.117 -0.149 -25.498 1.00 59.25 97 ALA A CA 1
ATOM 835 C C . ALA A 1 97 ? 14.154 1.018 -26.505 1.00 59.25 97 ALA A C 1
ATOM 837 O O . ALA A 1 97 ? 14.308 0.786 -27.704 1.00 59.25 97 ALA A O 1
ATOM 838 N N . ALA A 1 98 ? 14.089 2.269 -26.036 1.00 58.50 98 ALA A N 1
ATOM 839 C CA . ALA A 1 98 ? 14.179 3.463 -26.881 1.00 58.50 98 ALA A CA 1
ATOM 840 C C . ALA A 1 98 ? 15.602 3.734 -27.418 1.00 58.50 98 ALA A C 1
ATOM 842 O O . ALA A 1 98 ? 15.761 4.353 -28.469 1.00 58.50 98 ALA A O 1
ATOM 843 N N . GLY A 1 99 ? 16.641 3.251 -26.731 1.00 54.03 99 GLY A N 1
ATOM 844 C CA . GLY A 1 99 ? 18.048 3.433 -27.102 1.00 54.03 99 GLY A CA 1
ATOM 845 C C . GLY A 1 99 ? 18.542 2.579 -28.276 1.00 54.03 99 GLY A C 1
ATOM 846 O O . GLY A 1 99 ? 19.625 2.841 -28.787 1.00 54.03 99 GLY A O 1
ATOM 847 N N . THR A 1 100 ? 17.765 1.598 -28.747 1.00 54.09 100 THR A N 1
ATOM 848 C CA . THR A 1 100 ? 18.160 0.706 -29.862 1.00 54.09 100 THR A CA 1
ATOM 849 C C . THR A 1 100 ? 17.856 1.260 -31.259 1.00 54.09 100 THR A C 1
ATOM 851 O O . THR A 1 100 ? 18.181 0.621 -32.257 1.00 54.09 100 THR A O 1
ATOM 854 N N . LYS A 1 101 ? 17.276 2.464 -31.367 1.00 54.12 101 LYS A N 1
ATOM 855 C CA . LYS A 1 101 ? 16.986 3.123 -32.652 1.00 54.12 101 LYS A CA 1
ATOM 856 C C . LYS A 1 101 ? 17.781 4.416 -32.837 1.00 54.12 101 LYS A C 1
ATOM 858 O O . LYS A 1 101 ? 17.178 5.47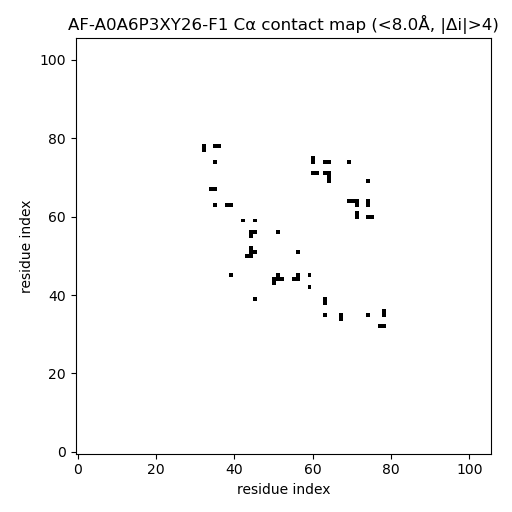4 -32.959 1.00 54.12 101 LYS A O 1
ATOM 863 N N . ARG A 1 102 ? 19.115 4.359 -32.849 1.00 49.88 102 ARG A N 1
ATOM 864 C CA . ARG A 1 102 ? 19.942 5.441 -33.415 1.00 49.88 102 ARG A CA 1
ATOM 865 C C . ARG A 1 102 ? 21.097 4.867 -34.236 1.00 49.88 102 ARG A C 1
ATOM 867 O O . ARG A 1 102 ? 22.147 4.525 -33.711 1.00 49.88 102 ARG A O 1
ATOM 874 N N . ASP A 1 103 ? 20.787 4.733 -35.523 1.00 52.12 103 ASP A N 1
ATOM 875 C CA . ASP A 1 103 ? 21.636 4.986 -36.689 1.00 52.12 103 ASP A CA 1
ATOM 876 C C . ASP A 1 103 ? 22.993 4.278 -36.798 1.00 52.12 103 ASP A C 1
ATOM 878 O O . ASP A 1 103 ? 24.056 4.824 -36.515 1.00 52.12 103 ASP A O 1
ATOM 882 N N . THR A 1 104 ? 22.958 3.093 -37.408 1.00 59.19 104 THR A N 1
ATOM 883 C CA . THR A 1 104 ? 23.995 2.656 -38.348 1.00 59.19 104 THR A CA 1
ATOM 884 C C . THR A 1 104 ? 23.753 3.304 -39.715 1.00 59.19 104 THR A C 1
ATOM 886 O O . THR A 1 104 ? 22.939 2.836 -40.511 1.00 59.19 104 THR A O 1
ATOM 889 N N . LYS A 1 105 ? 24.479 4.381 -40.025 1.00 48.44 105 LYS A N 1
ATOM 890 C CA . LYS A 1 105 ? 24.658 4.872 -41.405 1.00 48.44 105 LYS A CA 1
ATOM 891 C C . LYS A 1 105 ? 26.015 5.577 -41.480 1.00 48.44 105 LYS A C 1
ATOM 893 O O . LYS A 1 105 ? 26.180 6.624 -40.870 1.00 48.44 105 LYS A O 1
ATOM 898 N N . ARG A 1 106 ? 27.059 4.809 -41.804 1.00 41.81 106 ARG A N 1
ATOM 899 C CA . ARG A 1 106 ? 27.683 4.630 -43.133 1.00 41.81 106 ARG A CA 1
ATOM 900 C C . ARG A 1 106 ? 28.411 5.879 -43.601 1.00 41.81 106 ARG A C 1
ATOM 902 O O . ARG A 1 106 ? 27.713 6.872 -43.883 1.00 41.81 106 ARG A O 1
#

Organism: Dinoponera quadriceps (NCBI:txid609295)

Foldseek 3Di:
DDDDDPDDDDDDDDDDDCPPVVVVVVVVVVVVVVLLVVLVVVQCCCPPPVNPDPVSNVVSLVVSCVVSVHDSVVSVVSVVVVVVVVVVVVVVVVVVVVVVPDDDDD

Solvent-accessible surface area (backbone atoms only — not comparable to full-atom values): 6683 Å² total; per-residue (Å²): 134,88,82,92,82,92,76,82,82,88,87,81,84,88,84,93,86,59,81,72,59,57,53,56,57,51,60,64,41,50,62,54,47,52,52,52,53,58,55,50,68,77,39,55,39,75,77,39,84,92,48,67,41,70,70,62,33,52,51,49,42,50,52,50,16,61,76,68,74,46,57,48,68,56,57,52,52,50,52,51,50,50,53,53,51,53,53,51,50,50,50,50,51,52,51,57,63,62,62,76,75,75,80,94,74,134

Mean predicted aligned error: 14.23 Å

Sequence (106 aa):
MSEHNYYQNNKSSHNSENDDEFLDQRINNDDFDMVLLTLIK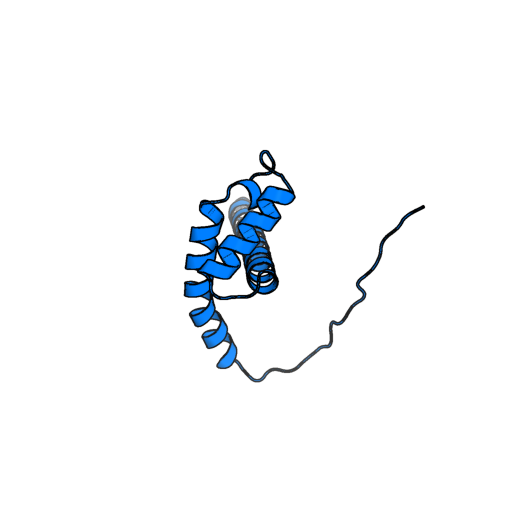QYPCIYDPNKLNQEKINLAWNNISVEMNEKVEQCQDRYRKLRQYFSKERNRREFVAAGTKRDTKR